Protein AF-A0A0L7QP80-F1 (afdb_monomer)

Sequence (112 aa):
YLAINLYAMRTYHGIWLEKFKENLANRGNELIIRTLIHAENDRNILRFLKEVRTLEEDVMKDFPYWETGTYLGEPIFKTLPEDTYVRPRPADCFAFMSYTDIPLGPTAHHWY

Organism: NCBI:txid597456

Secondary structure (DSSP, 8-state):
-HHHHHHHHHHHHHHHHHHHHHHHHHHHHHHHHHHHHHHHHHHHHHHHHHHHHHHHHHHHTTSTT--TTSBTTB-S-SSS-TT-PPPPPHHHHTTTS-GGGS---GGGGG--

Solvent-accessible surface area (backbone atoms only — not comparable to full-atom values): 6953 Å² total; per-residue (Å²): 112,70,67,60,52,54,51,49,50,57,51,49,52,52,54,49,54,50,55,49,51,50,51,51,52,51,52,52,53,50,51,56,53,48,53,51,52,49,53,52,49,53,52,51,52,54,53,49,53,52,52,50,51,57,48,45,50,66,72,43,68,85,45,87,68,60,41,87,92,38,57,73,70,37,67,86,66,83,87,60,65,89,90,58,88,74,82,77,52,73,68,68,79,44,70,89,55,55,80,89,73,51,89,63,64,84,81,68,79,73,85,122

Structure (mmCIF, N/CA/C/O backbone):
data_AF-A0A0L7QP80-F1
#
_entry.id   AF-A0A0L7QP80-F1
#
loop_
_atom_site.group_PDB
_atom_site.id
_atom_site.type_symbol
_atom_site.label_atom_id
_atom_site.label_alt_id
_atom_site.label_comp_id
_atom_site.label_asym_id
_atom_site.label_entity_id
_atom_site.label_seq_id
_atom_site.pdbx_PDB_ins_code
_atom_site.Cartn_x
_atom_site.Cartn_y
_atom_site.Cartn_z
_atom_site.occupancy
_atom_site.B_iso_or_equiv
_atom_site.auth_seq_id
_atom_site.auth_comp_id
_atom_site.auth_asym_id
_atom_site.auth_atom_id
_atom_site.pdbx_PDB_model_num
ATOM 1 N N . TYR A 1 1 ? 49.158 -2.897 -33.126 1.00 76.38 1 TYR A N 1
ATOM 2 C CA . TYR A 1 1 ? 48.583 -2.962 -31.765 1.00 76.38 1 TYR A CA 1
ATOM 3 C C . TYR A 1 1 ? 47.784 -1.710 -31.382 1.00 76.38 1 TYR A C 1
ATOM 5 O O . TYR A 1 1 ? 46.608 -1.857 -31.084 1.00 76.38 1 TYR A O 1
ATOM 13 N N . LEU A 1 2 ? 48.325 -0.484 -31.469 1.00 91.81 2 LEU A N 1
ATOM 14 C CA . LEU A 1 2 ? 47.592 0.748 -31.091 1.00 91.81 2 LEU A CA 1
ATOM 15 C C . LEU A 1 2 ? 46.308 1.021 -31.903 1.00 91.81 2 LEU A C 1
ATOM 17 O O . LEU A 1 2 ? 45.286 1.375 -31.325 1.00 91.81 2 LEU A O 1
ATOM 21 N N . ALA A 1 3 ? 46.329 0.805 -33.223 1.00 93.00 3 ALA A N 1
ATOM 22 C CA . ALA A 1 3 ? 45.162 1.032 -34.086 1.00 93.00 3 ALA A CA 1
ATOM 23 C C . ALA A 1 3 ? 43.962 0.133 -33.729 1.00 93.00 3 ALA A C 1
ATOM 25 O O . ALA A 1 3 ? 42.823 0.590 -33.712 1.00 93.00 3 ALA A O 1
ATOM 26 N N . ILE A 1 4 ? 44.232 -1.129 -33.378 1.00 93.31 4 ILE A N 1
ATOM 27 C CA . ILE A 1 4 ? 43.209 -2.093 -32.951 1.00 93.31 4 ILE A CA 1
ATOM 28 C C . ILE A 1 4 ? 42.583 -1.637 -31.628 1.00 93.31 4 ILE A C 1
ATOM 30 O O . ILE A 1 4 ? 41.365 -1.654 -31.501 1.00 93.31 4 ILE A O 1
ATOM 34 N N . ASN A 1 5 ? 43.389 -1.147 -30.680 1.00 96.19 5 ASN A N 1
ATOM 35 C CA . ASN A 1 5 ? 42.884 -0.634 -29.403 1.00 96.19 5 ASN A CA 1
ATOM 36 C C . ASN A 1 5 ? 42.025 0.627 -29.575 1.00 96.19 5 ASN A C 1
ATOM 38 O O . ASN A 1 5 ? 40.989 0.746 -28.929 1.00 96.19 5 ASN A O 1
ATOM 42 N N . LEU A 1 6 ? 42.410 1.554 -30.457 1.00 95.56 6 LEU A N 1
ATOM 43 C CA . LEU A 1 6 ? 41.609 2.752 -30.747 1.00 95.56 6 LEU A CA 1
ATOM 44 C C . LEU A 1 6 ? 40.271 2.395 -31.408 1.00 95.56 6 LEU A C 1
ATOM 46 O O . LEU A 1 6 ? 39.228 2.934 -31.035 1.00 95.56 6 LEU A O 1
ATOM 50 N N . TYR A 1 7 ? 40.288 1.447 -32.347 1.00 95.75 7 TYR A N 1
ATOM 51 C CA . TYR A 1 7 ? 39.072 0.931 -32.970 1.00 95.75 7 TYR A CA 1
ATOM 52 C C . TYR A 1 7 ? 38.172 0.204 -31.956 1.00 95.75 7 TYR A C 1
ATOM 54 O O . TYR A 1 7 ? 36.962 0.441 -31.911 1.00 95.75 7 TYR A O 1
ATOM 62 N N . ALA A 1 8 ? 38.764 -0.618 -31.085 1.00 95.44 8 ALA A N 1
ATOM 63 C CA . ALA A 1 8 ? 38.064 -1.287 -29.993 1.00 95.44 8 ALA A CA 1
ATOM 64 C C . ALA A 1 8 ? 37.440 -0.278 -29.015 1.00 95.44 8 ALA A C 1
ATOM 66 O O . ALA A 1 8 ? 36.281 -0.425 -28.645 1.00 95.44 8 ALA A O 1
ATOM 67 N N . MET A 1 9 ? 38.149 0.799 -28.655 1.00 95.56 9 MET A N 1
ATOM 68 C CA . MET A 1 9 ? 37.584 1.859 -27.812 1.00 95.56 9 MET A CA 1
ATOM 69 C C . MET A 1 9 ? 36.398 2.562 -28.483 1.00 95.56 9 MET A C 1
ATOM 71 O O . MET A 1 9 ? 35.367 2.775 -27.843 1.00 95.56 9 MET A O 1
ATOM 75 N N . ARG A 1 10 ? 36.503 2.901 -29.775 1.00 95.25 10 ARG A N 1
ATOM 76 C CA . ARG A 1 10 ? 35.427 3.590 -30.508 1.00 95.25 10 ARG A CA 1
ATOM 77 C C . ARG A 1 10 ? 34.154 2.749 -30.614 1.00 95.25 10 ARG A C 1
ATOM 79 O O . ARG A 1 10 ? 33.057 3.298 -30.478 1.00 95.25 10 ARG A O 1
ATOM 86 N N . THR A 1 11 ? 34.304 1.452 -30.880 1.00 96.50 11 THR A N 1
ATOM 87 C CA . THR A 1 11 ? 33.188 0.497 -30.976 1.00 96.50 11 THR A CA 1
ATOM 88 C C . THR A 1 11 ? 32.586 0.214 -29.603 1.00 96.50 11 THR A C 1
ATOM 90 O O . THR A 1 11 ? 31.370 0.317 -29.447 1.00 96.50 11 THR A O 1
ATOM 93 N N . TYR A 1 12 ? 33.423 -0.013 -28.586 1.00 96.75 12 TYR A N 1
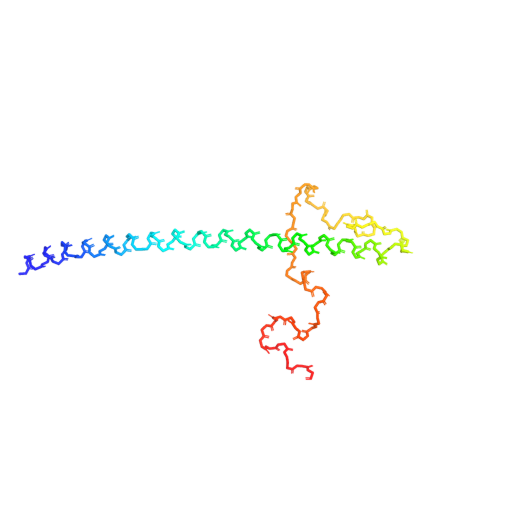ATOM 94 C CA . TYR A 1 12 ? 32.986 -0.177 -27.199 1.00 96.75 12 TYR A CA 1
ATOM 95 C C . TYR A 1 12 ? 32.153 1.012 -26.711 1.00 96.75 12 TYR A C 1
ATOM 97 O O . TYR A 1 12 ? 31.089 0.820 -26.128 1.00 96.75 12 TYR A O 1
ATOM 105 N N . HIS A 1 13 ? 32.588 2.242 -27.000 1.00 96.44 13 HIS A N 1
ATOM 106 C CA . HIS A 1 13 ? 31.841 3.441 -26.628 1.00 96.44 13 HIS A CA 1
ATOM 107 C C . HIS A 1 13 ? 30.444 3.491 -27.272 1.00 96.44 13 HIS A C 1
ATOM 109 O O . HIS A 1 13 ? 29.479 3.864 -26.609 1.00 96.44 13 HIS A O 1
ATOM 115 N N . GLY A 1 14 ? 30.314 3.074 -28.537 1.00 97.38 14 GLY A N 1
ATOM 116 C CA . GLY A 1 14 ? 29.015 2.987 -29.217 1.00 97.38 14 GLY A CA 1
ATOM 117 C C . GLY A 1 14 ? 28.076 1.976 -28.556 1.00 97.38 14 GLY A C 1
ATOM 118 O O . GLY A 1 14 ? 26.961 2.329 -28.183 1.00 97.38 14 GLY A O 1
ATOM 119 N N . ILE A 1 15 ? 28.567 0.756 -28.321 1.00 97.88 15 ILE A N 1
ATOM 120 C CA . ILE A 1 15 ? 27.805 -0.314 -27.652 1.00 97.88 15 ILE A CA 1
ATOM 121 C C . ILE A 1 15 ? 27.395 0.110 -26.235 1.00 97.88 15 ILE A C 1
ATOM 123 O O . ILE A 1 15 ? 26.278 -0.159 -25.792 1.00 97.88 15 ILE A O 1
ATOM 127 N N . TRP A 1 16 ? 28.289 0.788 -25.509 1.00 97.88 16 TRP A N 1
ATOM 128 C CA . TRP A 1 16 ? 27.999 1.296 -24.171 1.00 97.88 16 TRP A CA 1
ATOM 129 C C . TRP A 1 16 ? 26.854 2.314 -24.189 1.00 97.88 16 TRP A C 1
ATOM 131 O O . TRP A 1 16 ? 25.943 2.209 -23.369 1.00 97.88 16 TRP A O 1
ATOM 141 N N . LEU A 1 17 ? 26.860 3.251 -25.144 1.00 97.81 17 LEU A N 1
ATOM 142 C CA . LEU A 1 17 ? 25.784 4.234 -25.295 1.00 97.81 17 LEU A CA 1
ATOM 143 C C . LEU A 1 17 ? 24.434 3.574 -25.603 1.00 97.81 17 LEU A C 1
ATOM 145 O O . LEU A 1 17 ? 23.415 4.002 -25.064 1.00 97.81 17 LEU A O 1
ATOM 149 N N . GLU A 1 18 ? 24.409 2.540 -26.444 1.00 97.88 18 GLU A N 1
ATOM 150 C CA . GLU A 1 18 ? 23.183 1.798 -26.767 1.00 97.88 18 GLU A CA 1
ATOM 151 C C . GLU A 1 18 ? 22.621 1.074 -25.543 1.00 97.88 18 GLU A C 1
ATOM 153 O O . GLU A 1 18 ? 21.472 1.310 -25.166 1.00 97.88 18 GLU A O 1
ATOM 158 N N . LYS A 1 19 ? 23.451 0.286 -24.849 1.00 98.06 19 LYS A N 1
ATOM 159 C CA . LYS A 1 19 ? 23.044 -0.391 -23.608 1.00 98.06 19 LYS A CA 1
ATOM 160 C C . LYS A 1 19 ? 22.603 0.592 -22.534 1.00 98.06 19 LYS A C 1
ATOM 162 O O . LYS A 1 19 ? 21.695 0.305 -21.759 1.00 98.06 19 LYS A O 1
ATOM 167 N N . PHE A 1 20 ? 23.248 1.753 -22.453 1.00 97.75 20 PHE A N 1
ATOM 168 C CA . PHE A 1 20 ? 22.854 2.793 -21.513 1.00 97.75 20 PHE A CA 1
ATOM 169 C C . PHE A 1 20 ? 21.440 3.310 -21.812 1.00 97.75 20 PHE A C 1
ATOM 171 O O . PHE A 1 20 ? 20.623 3.400 -20.896 1.00 97.75 20 PHE A O 1
ATOM 178 N N . LYS A 1 21 ? 21.124 3.589 -23.084 1.00 98.06 21 LYS A N 1
ATOM 179 C CA . LYS A 1 21 ? 19.780 4.014 -23.510 1.00 98.06 21 LYS A CA 1
ATOM 180 C C . LYS A 1 21 ? 18.727 2.939 -23.251 1.00 98.06 21 LYS A C 1
ATOM 182 O O . LYS A 1 21 ? 17.660 3.261 -22.740 1.00 98.06 21 LYS A O 1
ATOM 187 N N . GLU A 1 22 ? 19.034 1.682 -23.557 1.00 98.19 22 GLU A N 1
ATOM 188 C CA . GLU A 1 22 ? 18.140 0.549 -23.300 1.00 98.19 22 GLU A CA 1
ATOM 189 C C . GLU A 1 22 ? 17.847 0.401 -21.801 1.00 98.19 22 GLU A C 1
ATOM 191 O O . GLU A 1 22 ? 16.691 0.349 -21.389 1.00 98.19 22 GLU A O 1
ATOM 196 N N . ASN A 1 23 ? 18.884 0.435 -20.961 1.00 97.88 23 ASN A N 1
ATOM 197 C CA . ASN A 1 23 ? 18.722 0.379 -19.509 1.00 97.88 23 ASN A CA 1
ATOM 198 C C . ASN A 1 23 ? 17.904 1.557 -18.969 1.00 97.88 23 ASN A C 1
ATOM 200 O O . ASN A 1 23 ? 17.109 1.381 -18.047 1.00 97.88 23 ASN A O 1
ATOM 204 N N . LEU A 1 24 ? 18.090 2.755 -19.527 1.00 97.69 24 LEU A N 1
ATOM 205 C CA . LEU A 1 24 ? 17.310 3.929 -19.148 1.00 97.69 24 LEU A CA 1
ATOM 206 C C . LEU A 1 24 ? 15.829 3.752 -19.510 1.00 97.69 24 LEU A C 1
ATOM 208 O O . LEU A 1 24 ? 14.968 4.018 -18.672 1.00 97.69 24 LEU A O 1
ATOM 212 N N . ALA A 1 25 ? 15.535 3.250 -20.712 1.00 96.75 25 ALA A N 1
ATOM 213 C CA . ALA A 1 25 ? 14.173 2.948 -21.145 1.00 96.75 25 ALA A CA 1
ATOM 214 C C . ALA A 1 25 ? 13.524 1.860 -20.272 1.00 96.75 25 ALA A C 1
ATOM 216 O O . ALA A 1 25 ? 12.402 2.038 -19.800 1.00 96.75 25 ALA A O 1
ATOM 217 N N . ASN A 1 26 ? 14.251 0.779 -19.973 1.00 98.00 26 ASN A N 1
ATOM 218 C CA . ASN A 1 26 ? 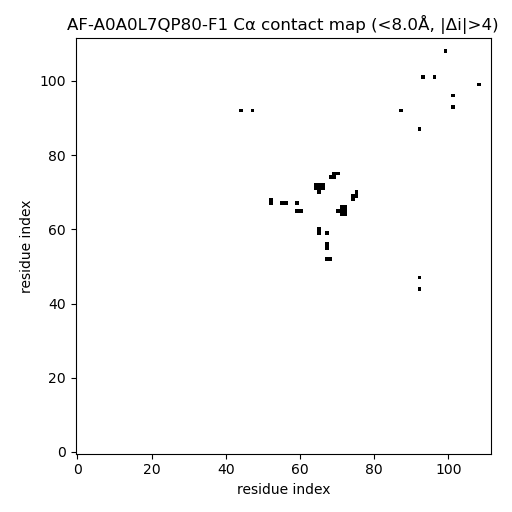13.767 -0.313 -19.126 1.00 98.00 26 ASN A CA 1
ATOM 219 C C . ASN A 1 26 ? 13.440 0.161 -17.704 1.00 98.00 26 ASN A C 1
ATOM 221 O O . ASN A 1 26 ? 12.382 -0.174 -17.179 1.00 98.00 26 ASN A O 1
ATOM 225 N N . ARG A 1 27 ? 14.292 1.003 -17.106 1.00 96.56 27 ARG A N 1
ATOM 226 C CA . ARG A 1 27 ? 14.026 1.613 -15.790 1.00 96.56 27 ARG A CA 1
ATOM 227 C C . ARG A 1 27 ? 12.812 2.539 -15.813 1.00 96.56 27 ARG A C 1
ATOM 229 O O . ARG A 1 27 ? 12.040 2.548 -14.858 1.00 96.56 27 ARG A O 1
ATOM 236 N N . GLY A 1 28 ? 12.636 3.306 -16.891 1.00 97.00 28 GLY A N 1
ATOM 237 C CA . GLY A 1 28 ? 11.452 4.145 -17.082 1.00 97.00 28 GLY A CA 1
ATOM 238 C C . GLY A 1 28 ? 10.168 3.313 -17.121 1.00 97.00 28 GLY A C 1
ATOM 239 O O . GLY A 1 28 ? 9.222 3.601 -16.389 1.00 97.00 28 GLY A O 1
ATOM 240 N N . ASN A 1 29 ? 10.169 2.237 -17.910 1.00 96.25 29 ASN A N 1
ATOM 241 C CA . ASN A 1 29 ? 9.043 1.308 -18.016 1.00 96.25 29 ASN A CA 1
ATOM 242 C C . ASN A 1 29 ? 8.731 0.631 -16.675 1.00 96.25 29 ASN A C 1
ATOM 244 O O . ASN A 1 29 ? 7.574 0.572 -16.261 1.00 96.25 29 ASN A O 1
ATOM 248 N N . GLU A 1 30 ? 9.761 0.158 -15.971 1.00 96.69 30 GLU A N 1
ATOM 249 C CA . GLU A 1 30 ? 9.615 -0.467 -14.658 1.00 96.69 30 GLU A CA 1
ATOM 250 C C . GLU A 1 30 ? 8.984 0.492 -13.640 1.00 96.69 30 GLU A C 1
ATOM 252 O O . GLU A 1 30 ? 8.086 0.097 -12.897 1.00 96.69 30 GLU A O 1
ATOM 257 N N . LEU A 1 31 ? 9.406 1.760 -13.625 1.00 97.12 31 LEU A N 1
ATOM 258 C CA . LEU A 1 31 ? 8.861 2.765 -12.716 1.00 97.12 31 LEU A CA 1
ATOM 259 C C . LEU A 1 31 ? 7.369 3.014 -12.969 1.00 97.12 31 LEU A C 1
ATOM 261 O O . LEU A 1 31 ? 6.604 3.054 -12.010 1.00 97.12 31 LEU A O 1
ATOM 265 N N . ILE A 1 32 ? 6.942 3.111 -14.232 1.00 96.56 32 ILE A N 1
ATOM 266 C CA . ILE A 1 32 ? 5.525 3.304 -14.597 1.00 96.56 32 ILE A CA 1
ATOM 267 C C . ILE A 1 32 ? 4.667 2.112 -14.150 1.00 96.56 32 ILE A C 1
ATOM 269 O O . ILE A 1 32 ? 3.575 2.287 -13.613 1.00 96.56 32 ILE A O 1
ATOM 273 N N . ILE A 1 33 ? 5.154 0.886 -14.347 1.00 96.81 33 ILE A N 1
ATOM 274 C CA . ILE A 1 33 ? 4.420 -0.317 -13.935 1.00 96.81 33 ILE A CA 1
ATOM 275 C C . ILE A 1 33 ? 4.343 -0.394 -12.407 1.00 96.81 33 ILE A C 1
ATOM 277 O O . ILE A 1 33 ? 3.276 -0.657 -11.851 1.00 96.81 33 ILE A O 1
ATOM 281 N N . ARG A 1 34 ? 5.457 -0.128 -11.712 1.00 97.06 34 ARG A N 1
ATOM 282 C CA . ARG A 1 34 ? 5.499 -0.129 -10.246 1.00 97.06 34 ARG A CA 1
ATOM 283 C C . ARG A 1 34 ? 4.529 0.891 -9.662 1.00 97.06 34 ARG A C 1
ATOM 285 O O . ARG A 1 34 ? 3.795 0.539 -8.746 1.00 97.06 34 ARG A O 1
ATOM 292 N N . THR A 1 35 ? 4.485 2.120 -10.178 1.00 96.75 35 THR A N 1
ATOM 293 C CA . THR A 1 35 ? 3.565 3.146 -9.659 1.00 96.75 35 THR A CA 1
ATOM 294 C C . THR A 1 35 ? 2.104 2.746 -9.838 1.00 96.75 35 THR A C 1
ATOM 296 O O . THR A 1 35 ? 1.320 2.925 -8.908 1.00 96.75 35 THR A O 1
ATOM 299 N N . LEU A 1 36 ? 1.747 2.137 -10.972 1.00 96.88 36 LEU A N 1
ATOM 300 C CA . LEU A 1 36 ? 0.400 1.616 -11.198 1.00 96.88 36 LEU A CA 1
ATOM 301 C C . LEU A 1 36 ? 0.044 0.499 -10.204 1.00 96.88 36 LEU A C 1
ATOM 303 O O . LEU A 1 36 ? -1.011 0.553 -9.577 1.00 96.88 36 LEU A O 1
ATOM 307 N N . ILE A 1 37 ? 0.933 -0.482 -10.011 1.00 96.88 37 ILE A N 1
ATOM 308 C CA . ILE A 1 37 ? 0.711 -1.587 -9.061 1.00 96.88 37 ILE A CA 1
ATOM 309 C C . ILE A 1 37 ? 0.601 -1.064 -7.626 1.00 96.88 37 ILE A C 1
ATOM 311 O O . ILE A 1 37 ? -0.252 -1.528 -6.872 1.00 96.88 37 ILE A O 1
ATOM 315 N N . HIS A 1 38 ? 1.433 -0.094 -7.239 1.00 96.25 38 HIS A N 1
ATOM 316 C CA . HIS A 1 38 ? 1.349 0.532 -5.922 1.00 96.25 38 HIS A CA 1
ATOM 317 C C . HIS A 1 38 ? -0.001 1.227 -5.715 1.00 96.25 38 HIS A C 1
ATOM 319 O O . HIS A 1 38 ? -0.656 0.964 -4.711 1.00 96.25 38 HIS A O 1
ATOM 325 N N . ALA A 1 39 ? -0.464 2.016 -6.689 1.00 96.50 39 ALA A N 1
ATOM 326 C CA . ALA A 1 39 ? -1.756 2.692 -6.607 1.00 96.50 39 ALA A CA 1
ATOM 327 C C . ALA A 1 39 ? -2.939 1.710 -6.515 1.00 96.50 39 ALA A C 1
ATOM 329 O O . ALA A 1 39 ? -3.855 1.914 -5.718 1.00 96.50 39 ALA A O 1
ATOM 330 N N . GLU A 1 40 ? -2.924 0.629 -7.298 1.00 97.06 40 GLU A N 1
ATOM 331 C CA . GLU A 1 40 ? -3.959 -0.411 -7.239 1.00 97.06 40 GLU A CA 1
ATOM 332 C C . GLU A 1 40 ? -3.931 -1.180 -5.911 1.00 97.06 40 GLU A C 1
ATOM 334 O O . GLU A 1 40 ? -4.978 -1.466 -5.329 1.00 97.06 40 GLU A O 1
ATOM 339 N N . ASN A 1 41 ? -2.742 -1.465 -5.378 1.00 92.94 41 ASN A N 1
ATOM 340 C CA . ASN A 1 41 ? -2.605 -2.097 -4.071 1.00 92.94 41 ASN A CA 1
ATOM 341 C C . ASN A 1 41 ? -3.154 -1.205 -2.946 1.00 92.94 41 ASN A C 1
ATOM 343 O O . ASN A 1 41 ? -3.914 -1.679 -2.105 1.00 92.94 41 ASN A O 1
ATOM 347 N N . ASP A 1 42 ? -2.837 0.090 -2.962 1.00 94.50 42 ASP A N 1
ATOM 348 C CA . ASP A 1 42 ? -3.333 1.036 -1.960 1.00 94.50 42 ASP A CA 1
ATOM 349 C C . ASP A 1 42 ? -4.868 1.150 -2.012 1.00 94.50 42 ASP A C 1
ATOM 351 O O . ASP A 1 42 ? -5.528 1.123 -0.971 1.00 94.50 42 ASP A O 1
ATOM 355 N N . ARG A 1 43 ? -5.467 1.164 -3.213 1.00 95.75 43 ARG A N 1
ATOM 356 C CA . ARG A 1 43 ? -6.932 1.104 -3.386 1.00 95.75 43 ARG A CA 1
ATOM 357 C C . ARG A 1 43 ? -7.536 -0.165 -2.794 1.00 95.75 43 ARG A C 1
ATOM 359 O O . ARG A 1 43 ? -8.559 -0.094 -2.114 1.00 95.75 43 ARG A O 1
ATOM 366 N N . ASN A 1 44 ? -6.916 -1.316 -3.046 1.00 93.06 44 ASN A N 1
ATOM 367 C CA . ASN A 1 44 ? -7.394 -2.598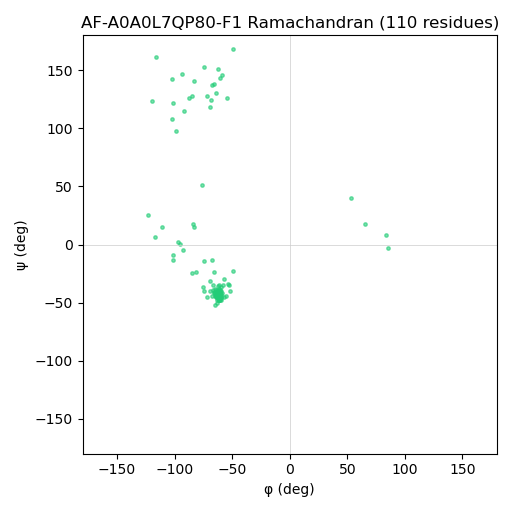 -2.535 1.00 93.06 44 ASN A CA 1
ATOM 368 C C . ASN A 1 44 ? -7.340 -2.654 -1.005 1.00 93.06 44 ASN A C 1
ATOM 370 O O . ASN A 1 44 ? -8.318 -3.069 -0.385 1.00 93.06 44 ASN A O 1
ATOM 374 N N . ILE A 1 45 ? -6.244 -2.183 -0.402 1.00 92.75 45 ILE A N 1
ATOM 375 C CA . ILE A 1 45 ? -6.090 -2.117 1.056 1.00 92.75 45 ILE A CA 1
ATOM 376 C C . ILE A 1 45 ? -7.156 -1.200 1.662 1.00 92.75 45 ILE A C 1
ATOM 378 O O . ILE A 1 45 ? -7.827 -1.589 2.613 1.00 92.75 45 ILE A O 1
ATOM 382 N N . LEU A 1 46 ? -7.362 -0.005 1.104 1.00 92.62 46 LEU A N 1
ATOM 383 C CA . LEU A 1 46 ? -8.360 0.935 1.622 1.00 92.62 46 LEU A CA 1
ATOM 384 C C . LEU A 1 46 ? -9.793 0.405 1.491 1.00 92.62 46 LEU A C 1
ATOM 386 O O . LEU A 1 46 ? -10.595 0.585 2.408 1.00 92.62 46 LEU A O 1
ATOM 390 N N . ARG A 1 47 ? -10.120 -0.277 0.384 1.00 93.56 47 ARG A N 1
ATOM 391 C CA . ARG A 1 47 ? -11.423 -0.937 0.217 1.00 93.56 47 ARG A CA 1
ATOM 392 C C . ARG A 1 47 ? -11.628 -2.021 1.274 1.00 93.56 47 ARG A C 1
ATOM 394 O O . ARG A 1 47 ? -12.662 -2.020 1.932 1.00 93.56 47 ARG A O 1
ATOM 401 N N . PHE A 1 48 ? -10.629 -2.878 1.474 1.00 92.31 48 PHE A N 1
ATOM 402 C CA . PHE A 1 48 ? -10.671 -3.930 2.487 1.00 92.31 48 PHE A CA 1
ATOM 403 C C . PHE A 1 48 ? -10.856 -3.362 3.900 1.00 92.31 48 PHE A C 1
ATOM 405 O O . PHE A 1 48 ? -11.745 -3.795 4.623 1.00 92.31 48 PHE A O 1
ATOM 412 N N . LEU A 1 49 ? -10.079 -2.344 4.286 1.00 91.56 49 LEU A N 1
ATOM 413 C CA . LEU A 1 49 ? -10.195 -1.716 5.609 1.00 91.56 49 LEU A CA 1
ATOM 414 C C . LEU A 1 49 ? -11.565 -1.068 5.831 1.00 91.56 49 LEU A C 1
ATOM 416 O O . LEU A 1 49 ? -12.095 -1.118 6.939 1.00 91.56 49 LEU A O 1
ATOM 420 N N . LYS A 1 50 ? -12.157 -0.481 4.786 1.00 93.69 50 LYS A N 1
ATOM 421 C CA . LYS A 1 50 ? -13.520 0.052 4.854 1.00 93.69 50 LYS A CA 1
ATOM 422 C C . LYS A 1 50 ? -14.533 -1.058 5.142 1.00 93.69 50 LYS A C 1
ATOM 424 O O . LYS A 1 50 ? -15.390 -0.872 5.997 1.00 93.69 50 LYS A O 1
ATOM 429 N N . GLU A 1 51 ? -14.423 -2.193 4.456 1.00 93.62 51 GLU A N 1
ATOM 430 C CA . GLU A 1 51 ? -15.295 -3.355 4.669 1.00 93.62 51 GLU A CA 1
ATOM 431 C C . GLU A 1 51 ? -15.114 -3.945 6.076 1.00 93.62 51 GLU A C 1
ATOM 433 O O . GLU A 1 51 ? -16.098 -4.163 6.781 1.00 93.62 51 GLU A O 1
ATOM 438 N N . VAL A 1 52 ? -13.869 -4.108 6.537 1.00 92.94 52 VAL A N 1
ATOM 439 C CA . VAL A 1 52 ? -13.555 -4.558 7.906 1.00 92.94 52 VAL A CA 1
ATOM 440 C C . VAL A 1 52 ? -14.189 -3.633 8.937 1.00 92.94 52 VAL A C 1
ATOM 442 O O . VAL A 1 52 ? -14.818 -4.116 9.869 1.00 92.94 52 VAL A O 1
ATOM 445 N N . ARG A 1 53 ? -14.084 -2.311 8.751 1.00 93.19 53 ARG A N 1
ATOM 446 C CA . ARG A 1 53 ? -14.686 -1.330 9.661 1.00 93.19 53 ARG A CA 1
ATOM 447 C C . ARG A 1 53 ? -16.210 -1.460 9.716 1.00 93.19 53 ARG A C 1
ATOM 449 O O . ARG A 1 53 ? -16.784 -1.418 10.796 1.00 93.19 53 ARG A O 1
ATOM 456 N N . THR A 1 54 ? -16.865 -1.658 8.569 1.00 95.75 54 THR A N 1
ATOM 457 C CA . THR A 1 54 ? -18.321 -1.881 8.541 1.00 95.75 54 THR A CA 1
ATOM 458 C C . THR A 1 54 ? -18.726 -3.201 9.202 1.00 95.75 54 THR A C 1
ATOM 460 O O . THR A 1 54 ? -19.762 -3.260 9.856 1.00 95.75 54 THR A O 1
ATOM 463 N N . LEU A 1 55 ? -17.907 -4.250 9.071 1.00 94.69 55 LEU A N 1
ATOM 464 C CA . LEU A 1 55 ? -18.126 -5.528 9.753 1.00 94.69 55 LEU A CA 1
ATOM 465 C C . LEU A 1 55 ? -17.904 -5.411 11.263 1.00 94.69 55 LEU A C 1
ATOM 467 O O . LEU A 1 55 ? -18.664 -5.981 12.036 1.00 94.69 55 LEU A O 1
ATOM 471 N N . GLU A 1 56 ? -16.889 -4.661 11.686 1.00 93.62 56 GLU A N 1
ATOM 472 C CA . GLU A 1 56 ? -16.614 -4.384 13.095 1.00 93.62 56 GLU A CA 1
ATOM 473 C C . GLU A 1 56 ? -17.802 -3.675 13.758 1.00 93.62 56 GLU A C 1
ATOM 475 O O . GLU A 1 56 ? -18.228 -4.093 14.830 1.00 93.62 56 GLU A O 1
ATOM 480 N N . GLU A 1 57 ? -18.390 -2.671 13.097 1.00 94.69 57 GLU A N 1
ATOM 481 C CA . GLU A 1 57 ? -19.597 -1.980 13.577 1.00 94.69 57 GLU A CA 1
ATOM 482 C C . GLU A 1 57 ? -20.786 -2.933 13.766 1.00 94.69 57 GLU A C 1
ATOM 484 O O . GLU A 1 57 ? -21.492 -2.832 14.768 1.00 94.69 57 GLU A O 1
ATOM 489 N N . ASP A 1 58 ? -21.006 -3.874 12.842 1.00 95.56 58 ASP A N 1
ATOM 490 C CA . ASP A 1 58 ? -22.122 -4.822 12.950 1.00 95.56 58 ASP A CA 1
ATOM 491 C C . ASP A 1 58 ? -21.881 -5.903 14.016 1.00 95.56 58 ASP A C 1
ATOM 493 O O . ASP A 1 58 ? -22.794 -6.249 14.769 1.00 95.56 58 ASP A O 1
ATOM 497 N N . VAL A 1 59 ? -20.652 -6.421 14.111 1.00 94.06 59 VAL A N 1
ATOM 498 C CA . VAL A 1 59 ? -20.297 -7.503 15.043 1.00 94.06 59 VAL A CA 1
ATOM 499 C C . VAL A 1 59 ? -20.173 -6.995 16.481 1.00 94.06 59 VAL A C 1
ATOM 501 O O . VAL A 1 59 ? -20.560 -7.701 17.410 1.00 94.06 59 VAL A O 1
ATOM 504 N N . MET A 1 60 ? -19.658 -5.780 16.682 1.00 94.38 60 MET A N 1
ATOM 505 C CA . MET A 1 60 ? -19.336 -5.256 18.015 1.00 94.38 60 MET A CA 1
ATOM 506 C C . MET A 1 60 ? -20.423 -4.356 18.616 1.00 94.38 60 MET A C 1
ATOM 508 O O . MET A 1 60 ? -20.253 -3.876 19.736 1.00 94.38 60 MET A O 1
ATOM 512 N N . LYS A 1 61 ? -21.559 -4.158 17.930 1.00 93.00 61 LYS A N 1
ATOM 513 C CA . LYS A 1 61 ? -22.666 -3.287 18.381 1.00 93.00 61 LYS A CA 1
ATOM 514 C C . LYS A 1 61 ? -23.199 -3.596 19.784 1.00 93.00 61 LYS A C 1
ATOM 516 O O . LYS A 1 61 ? -23.606 -2.685 20.497 1.00 93.00 61 LYS A O 1
ATOM 521 N N . ASP A 1 62 ? -23.201 -4.870 20.168 1.00 94.56 62 ASP A N 1
ATOM 522 C CA . ASP A 1 62 ? -23.768 -5.335 21.438 1.00 94.56 62 ASP A CA 1
ATOM 523 C C . ASP A 1 62 ? -22.718 -5.396 22.563 1.00 94.56 62 ASP A C 1
ATOM 525 O O . ASP A 1 62 ? -23.048 -5.701 23.712 1.00 94.56 62 ASP A O 1
ATOM 529 N N . PHE A 1 63 ? -21.440 -5.131 22.259 1.00 93.00 63 PHE A N 1
ATOM 530 C CA . PHE A 1 63 ? -20.361 -5.236 23.234 1.00 93.00 63 PHE A CA 1
ATOM 531 C C . PHE A 1 63 ? -20.227 -3.939 24.053 1.00 93.00 63 PHE A C 1
ATOM 533 O O . PHE A 1 63 ? -20.097 -2.853 23.482 1.00 93.00 63 PHE A O 1
ATOM 540 N N . PRO A 1 64 ? -20.226 -4.010 25.397 1.00 91.69 64 PRO A N 1
ATOM 541 C CA . PRO A 1 64 ? -20.119 -2.817 26.226 1.00 91.69 64 PRO A CA 1
ATOM 542 C C . PRO A 1 64 ? -18.733 -2.173 26.072 1.00 91.69 64 PRO A C 1
ATOM 544 O O . PRO A 1 64 ? -17.717 -2.864 26.100 1.00 91.69 64 PRO A O 1
ATOM 547 N N . TYR A 1 65 ? -18.694 -0.841 25.971 1.00 87.31 65 TYR A N 1
ATOM 548 C CA . TYR A 1 65 ? -17.461 -0.042 25.852 1.00 87.31 65 TYR A CA 1
ATOM 549 C C . TYR A 1 65 ? -16.649 -0.268 24.563 1.00 87.31 65 TYR A C 1
ATOM 551 O O . TYR A 1 65 ? -15.472 0.093 24.517 1.00 87.31 65 TYR A O 1
ATOM 559 N N . TRP A 1 66 ? -17.246 -0.854 23.519 1.00 92.38 66 TRP A N 1
ATOM 560 C CA . TRP A 1 66 ? -16.604 -0.916 22.208 1.00 92.38 66 TRP A CA 1
ATOM 561 C C . TRP A 1 66 ? -16.902 0.332 21.381 1.00 92.38 66 TRP A C 1
ATOM 563 O O . TRP A 1 66 ? -18.060 0.670 21.143 1.00 92.38 66 TRP A O 1
ATOM 573 N N . GLU A 1 67 ? -15.847 0.979 20.895 1.00 91.12 67 GLU A N 1
ATOM 574 C CA . GLU A 1 67 ? -15.930 2.030 19.884 1.00 91.12 67 GLU A CA 1
ATOM 575 C C . GLU A 1 67 ? -15.125 1.591 18.661 1.00 91.12 67 GLU A C 1
ATOM 577 O O . GLU A 1 67 ? -13.934 1.289 18.770 1.00 91.12 67 GLU A O 1
ATOM 582 N N . THR A 1 68 ? -15.766 1.557 17.492 1.00 91.31 68 THR A N 1
ATOM 583 C CA . THR A 1 68 ? -15.157 1.076 16.247 1.00 91.31 68 THR A CA 1
ATOM 584 C C . THR A 1 68 ? -13.850 1.796 15.918 1.00 91.31 68 THR A C 1
ATOM 586 O O . THR A 1 68 ? -13.810 3.024 15.781 1.00 91.31 68 THR A O 1
ATOM 589 N N . GLY A 1 69 ? -12.787 1.022 15.697 1.00 87.00 69 GLY A 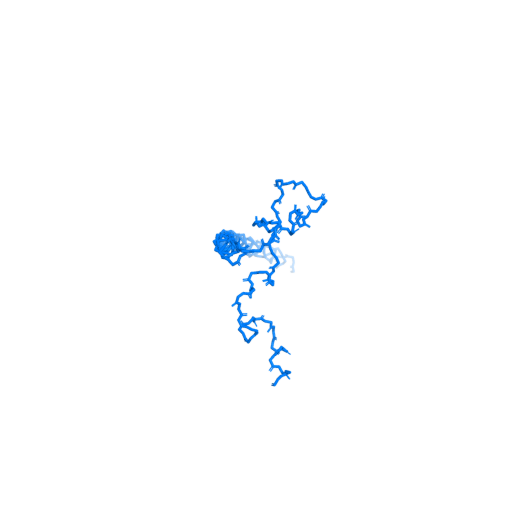N 1
ATOM 590 C CA . GLY A 1 69 ? -11.451 1.538 15.394 1.00 87.00 69 GLY A CA 1
ATOM 591 C C . GLY A 1 69 ? -10.629 1.936 16.623 1.00 87.00 69 GLY A C 1
ATOM 592 O O . GLY A 1 69 ? -9.538 2.487 16.468 1.00 87.00 69 GLY A O 1
ATOM 593 N N . THR A 1 70 ? -11.115 1.638 17.829 1.00 90.25 70 THR A N 1
ATOM 594 C CA . THR A 1 70 ? -10.354 1.740 19.079 1.00 90.25 70 THR A CA 1
ATOM 595 C C . THR A 1 70 ? -10.199 0.363 19.711 1.00 90.25 70 THR A C 1
ATOM 597 O O . THR A 1 70 ? -10.939 -0.574 19.419 1.00 90.25 70 THR A O 1
ATOM 600 N N . TYR A 1 71 ? -9.232 0.233 20.608 1.00 88.81 71 TYR A N 1
ATOM 601 C CA . TYR A 1 71 ? -9.121 -0.929 21.468 1.00 88.81 71 TYR A CA 1
ATOM 602 C C . TYR A 1 71 ? -9.730 -0.596 22.831 1.00 88.81 71 TYR A C 1
ATOM 604 O O . TYR A 1 71 ? -9.073 0.023 23.665 1.00 88.81 71 TYR A O 1
ATOM 612 N N . LEU A 1 72 ? -10.990 -0.993 23.052 1.00 88.81 72 LEU A N 1
ATOM 613 C CA . LEU A 1 72 ? -11.727 -0.748 24.305 1.00 88.81 72 LEU A CA 1
ATOM 614 C C . LEU A 1 72 ? -11.740 0.741 24.725 1.00 88.81 72 LEU A C 1
ATOM 616 O O . LEU A 1 72 ? -11.568 1.061 25.901 1.00 88.81 72 LEU A O 1
ATOM 620 N N . GLY A 1 73 ? -11.889 1.651 23.755 1.00 85.69 73 GLY A N 1
ATOM 621 C CA . GLY A 1 73 ? -11.882 3.102 23.973 1.00 85.69 73 GLY A CA 1
ATOM 622 C C . GLY A 1 73 ? -10.491 3.749 23.991 1.00 85.69 73 GLY A C 1
ATOM 623 O O . GLY A 1 73 ? -10.389 4.971 24.073 1.00 85.69 73 GLY A O 1
ATOM 624 N N . GLU A 1 74 ? -9.404 2.974 23.879 1.00 88.38 74 GLU A N 1
ATOM 625 C CA . GLU A 1 74 ? -8.045 3.507 23.728 1.00 88.38 74 GLU A CA 1
ATOM 626 C C . GLU A 1 74 ? -7.547 3.417 22.272 1.00 88.38 74 GLU A C 1
ATOM 628 O O . GLU A 1 74 ? -7.779 2.412 21.592 1.00 88.38 74 GLU A O 1
ATOM 633 N N . PRO A 1 75 ? -6.796 4.414 21.766 1.00 88.56 75 PRO A N 1
ATOM 634 C CA . PRO A 1 75 ? -6.135 4.293 20.473 1.00 88.56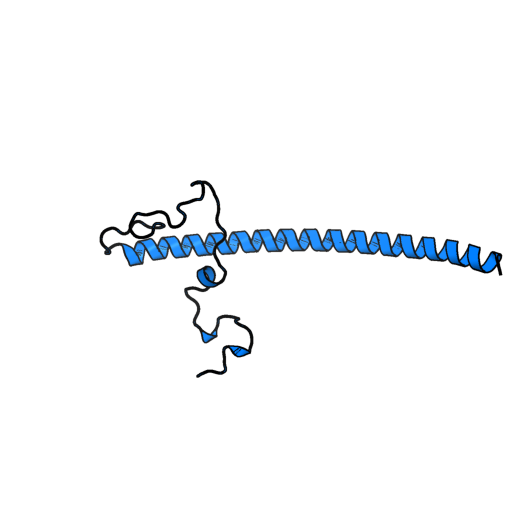 75 PRO A CA 1
ATOM 635 C C . PRO A 1 75 ? -5.047 3.209 20.521 1.00 88.56 75 PRO A C 1
ATOM 637 O O . PRO A 1 75 ? -4.260 3.131 21.467 1.00 88.56 75 PRO A O 1
ATOM 640 N N . ILE A 1 76 ? -4.958 2.399 19.461 1.00 87.69 76 ILE A N 1
ATOM 641 C CA . ILE A 1 76 ? -3.966 1.311 19.348 1.00 87.69 76 ILE A CA 1
ATOM 642 C C . ILE A 1 76 ? -2.532 1.864 19.415 1.00 87.69 76 ILE A C 1
ATOM 644 O O . ILE A 1 76 ? -1.655 1.278 20.054 1.00 87.69 76 ILE A O 1
ATOM 648 N N . PHE A 1 77 ? -2.283 3.009 18.773 1.00 90.25 77 PHE A N 1
ATOM 649 C CA . PHE A 1 77 ? -0.972 3.652 18.734 1.00 90.25 77 PHE A CA 1
ATOM 650 C C . PHE A 1 77 ? -0.912 4.828 19.709 1.00 90.25 77 PHE A C 1
ATOM 652 O O . PHE A 1 77 ? -1.486 5.880 19.462 1.00 90.25 77 PHE A O 1
ATOM 659 N N . LYS A 1 78 ? -0.172 4.658 20.810 1.00 87.94 78 LYS A N 1
ATOM 660 C CA . LYS A 1 78 ? -0.065 5.669 21.881 1.00 87.94 78 LYS A CA 1
ATOM 661 C C . LYS A 1 78 ? 0.999 6.742 21.628 1.00 87.94 78 LYS A C 1
ATOM 663 O O . LYS A 1 78 ? 0.930 7.821 22.200 1.00 87.94 78 LYS A O 1
ATOM 668 N N . THR A 1 79 ? 2.017 6.431 20.827 1.00 92.38 79 THR A N 1
ATOM 669 C CA . THR A 1 79 ? 3.203 7.286 20.626 1.00 92.38 79 THR A CA 1
ATOM 670 C C . THR A 1 79 ? 3.178 8.091 19.331 1.00 92.38 79 THR A C 1
ATOM 672 O O . THR A 1 79 ? 4.007 8.983 19.158 1.00 92.38 79 THR A O 1
ATOM 675 N N . LEU A 1 80 ? 2.277 7.759 18.406 1.00 90.00 80 LEU A N 1
ATOM 676 C CA . LEU A 1 80 ? 2.200 8.388 17.092 1.00 90.00 80 LEU A CA 1
ATOM 677 C C . LEU A 1 80 ? 1.196 9.550 17.106 1.00 90.00 80 LEU A C 1
ATOM 679 O O . LEU A 1 80 ? 0.193 9.468 17.814 1.00 90.00 80 LEU A O 1
ATOM 683 N N . PRO A 1 81 ? 1.434 10.617 16.320 1.00 90.19 81 PRO A N 1
ATOM 684 C CA . PRO A 1 81 ? 0.426 11.644 16.077 1.00 90.19 81 PRO A CA 1
ATOM 685 C C . PRO A 1 81 ? -0.833 11.047 15.439 1.00 90.19 81 PRO A C 1
ATOM 687 O O . PRO A 1 81 ? -0.725 10.151 14.600 1.00 90.19 81 PRO A O 1
ATOM 690 N N . GLU A 1 82 ? -2.003 11.593 15.776 1.00 85.06 82 GLU A N 1
ATOM 691 C CA . GLU A 1 82 ? -3.315 11.095 15.328 1.00 85.06 82 GLU A CA 1
ATOM 692 C C . GLU A 1 82 ? -3.473 11.062 13.796 1.00 85.06 82 GLU A C 1
ATOM 694 O O . GLU A 1 82 ? -4.042 10.120 13.256 1.00 85.06 82 GLU A O 1
ATOM 699 N N . ASP A 1 83 ? -2.883 12.022 13.079 1.00 87.88 83 ASP A N 1
ATOM 700 C CA . ASP A 1 83 ? -2.957 12.127 11.609 1.00 87.88 83 ASP A CA 1
ATOM 701 C C . ASP A 1 83 ? -1.933 11.234 10.870 1.00 87.88 83 ASP A C 1
ATOM 703 O O . ASP A 1 83 ? -1.635 11.410 9.688 1.00 87.88 83 ASP A O 1
ATOM 707 N N . THR A 1 84 ? -1.324 10.270 11.566 1.00 91.81 84 THR A N 1
ATOM 708 C CA . THR A 1 84 ? -0.309 9.397 10.965 1.00 91.81 84 THR A CA 1
ATOM 709 C C . THR A 1 84 ? -0.946 8.131 10.409 1.00 91.81 84 THR A C 1
ATOM 711 O O . THR A 1 84 ? -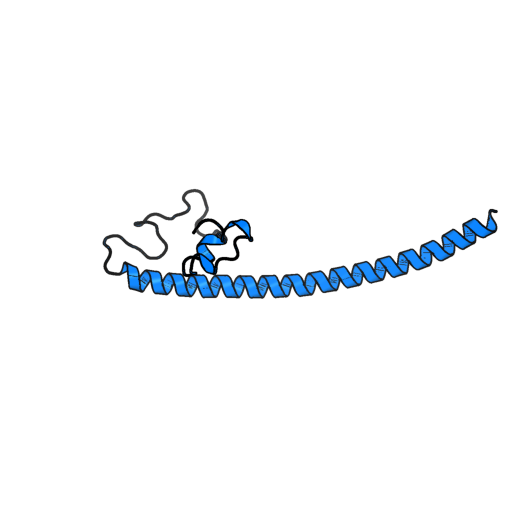1.408 7.270 11.157 1.00 91.81 84 THR A O 1
ATOM 714 N N . TYR A 1 85 ? -0.889 7.951 9.088 1.00 88.88 85 TYR A N 1
ATOM 715 C CA . TYR A 1 85 ? -1.266 6.683 8.468 1.00 88.88 85 TYR A CA 1
ATOM 716 C C . TYR A 1 85 ? -0.253 5.582 8.808 1.00 88.88 85 TYR A C 1
ATOM 718 O O . TYR A 1 85 ? 0.916 5.642 8.415 1.00 88.88 85 TYR A O 1
ATOM 726 N N . VAL A 1 86 ? -0.722 4.540 9.494 1.00 90.56 86 VAL A N 1
ATOM 727 C CA . VAL A 1 86 ? 0.047 3.317 9.730 1.00 90.56 86 VAL A CA 1
ATOM 728 C C . VAL A 1 86 ? -0.433 2.241 8.770 1.00 90.56 86 VAL A C 1
ATOM 730 O O . VAL A 1 86 ? -1.604 1.862 8.763 1.00 90.56 86 VAL A O 1
ATOM 733 N N . ARG A 1 87 ? 0.488 1.725 7.955 1.00 89.62 87 ARG A N 1
ATOM 734 C CA . ARG A 1 87 ? 0.183 0.635 7.030 1.00 89.62 87 ARG A CA 1
ATOM 735 C C . ARG A 1 87 ? -0.211 -0.626 7.818 1.00 89.62 87 ARG A C 1
ATOM 737 O O . ARG A 1 87 ? 0.551 -1.015 8.706 1.00 89.62 87 ARG A O 1
ATOM 744 N N . PRO A 1 88 ? -1.331 -1.294 7.482 1.00 90.12 88 PRO A N 1
ATOM 745 C CA . PRO A 1 88 ? -1.702 -2.550 8.127 1.00 90.12 88 PRO A CA 1
ATOM 746 C C . PRO A 1 88 ? -0.647 -3.627 7.861 1.00 90.12 88 PRO A C 1
ATOM 748 O O . PRO A 1 88 ? 0.034 -3.617 6.825 1.00 90.12 88 PRO A O 1
ATOM 751 N N . ARG A 1 89 ? -0.499 -4.574 8.791 1.00 87.25 89 ARG A N 1
ATOM 752 C CA . ARG A 1 89 ? 0.415 -5.703 8.588 1.00 87.25 89 ARG A CA 1
ATOM 753 C C . ARG A 1 89 ? -0.219 -6.677 7.596 1.00 87.25 89 ARG A C 1
ATOM 755 O O . ARG A 1 89 ? -1.442 -6.793 7.564 1.00 87.25 89 ARG A O 1
ATOM 762 N N . PRO A 1 90 ? 0.579 -7.455 6.843 1.00 80.38 90 PRO A N 1
ATOM 763 C CA . PRO A 1 90 ? 0.033 -8.458 5.932 1.00 80.38 90 PRO A CA 1
ATOM 764 C C . PRO A 1 90 ? -0.964 -9.407 6.610 1.00 80.38 90 PRO A C 1
ATOM 766 O O . PRO A 1 90 ? -2.007 -9.685 6.039 1.00 80.38 90 PRO A O 1
ATOM 769 N N . ALA A 1 91 ? -0.692 -9.832 7.849 1.00 81.25 91 ALA A N 1
ATOM 770 C CA . ALA A 1 91 ? -1.593 -10.696 8.613 1.00 81.25 91 ALA A CA 1
ATOM 771 C C . ALA A 1 91 ? -2.970 -10.060 8.884 1.00 81.25 91 ALA A C 1
ATOM 773 O O . ALA A 1 91 ? -3.974 -10.764 8.847 1.00 81.25 91 ALA A O 1
ATOM 774 N N . ASP A 1 92 ? -3.029 -8.740 9.094 1.00 82.88 92 ASP A N 1
ATOM 775 C CA . ASP A 1 92 ? -4.286 -8.021 9.342 1.00 82.88 92 ASP A CA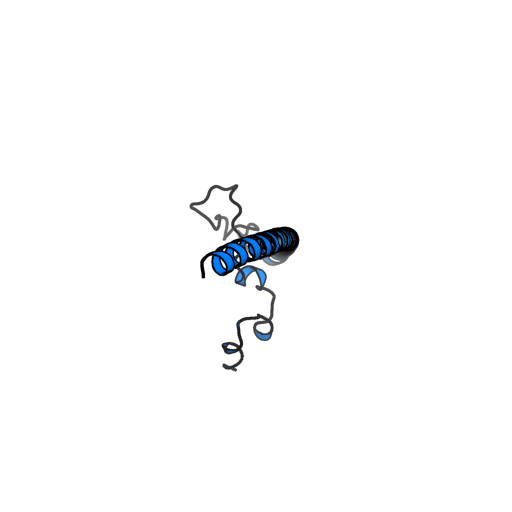 1
ATOM 776 C C . ASP A 1 92 ? -5.156 -7.997 8.066 1.00 82.88 92 ASP A C 1
ATOM 778 O O . ASP A 1 92 ? -6.380 -8.079 8.135 1.00 82.88 92 ASP A O 1
ATOM 782 N N . CYS A 1 93 ? -4.525 -7.975 6.884 1.00 84.12 93 CYS A N 1
ATOM 783 C CA . CYS A 1 93 ? -5.206 -8.048 5.587 1.00 84.12 93 CYS A CA 1
ATOM 784 C C . CYS A 1 93 ? -5.728 -9.454 5.229 1.00 84.12 93 CYS A C 1
ATOM 786 O O . CYS A 1 93 ? -6.520 -9.586 4.299 1.00 84.12 93 CYS A O 1
ATOM 788 N N . PHE A 1 94 ? -5.295 -10.500 5.940 1.00 80.12 94 PHE A N 1
ATOM 789 C CA . PHE A 1 94 ? -5.714 -11.890 5.7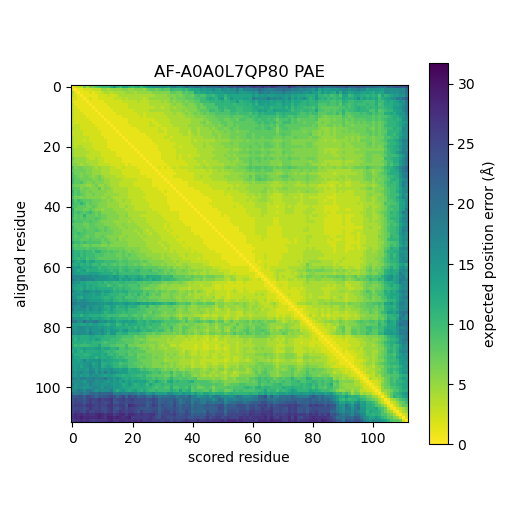09 1.00 80.12 94 PHE A CA 1
ATOM 790 C C . PHE A 1 94 ? -6.589 -12.447 6.841 1.00 80.12 94 PHE A C 1
ATOM 792 O O . PHE A 1 94 ? -6.806 -13.653 6.901 1.00 80.12 94 PHE A O 1
ATOM 799 N N . ALA A 1 95 ? -7.124 -11.594 7.722 1.00 78.81 95 ALA A N 1
ATOM 800 C CA . ALA A 1 95 ? -7.872 -12.021 8.909 1.00 78.81 95 ALA A CA 1
ATOM 801 C C . ALA A 1 95 ? -9.094 -12.917 8.606 1.00 78.81 95 ALA A C 1
ATOM 803 O O . ALA A 1 95 ? -9.445 -13.767 9.417 1.00 78.81 95 ALA A O 1
ATOM 804 N N . PHE A 1 96 ? -9.720 -12.754 7.435 1.00 82.19 96 PHE A N 1
ATOM 805 C CA . PHE A 1 96 ? -10.881 -13.549 7.008 1.00 82.19 96 PHE A CA 1
ATOM 806 C C . PHE A 1 96 ? -10.528 -14.754 6.126 1.00 82.19 96 PHE A C 1
ATOM 808 O O . PHE A 1 96 ? -11.419 -15.464 5.664 1.00 82.19 96 PHE A O 1
ATOM 815 N N . MET A 1 97 ? -9.245 -14.970 5.843 1.00 82.31 97 MET A N 1
ATOM 816 C CA . MET A 1 97 ? -8.793 -16.066 4.996 1.00 82.31 97 MET A CA 1
ATOM 817 C C . MET A 1 97 ? -8.681 -17.353 5.817 1.00 82.31 97 MET A C 1
ATOM 819 O O . MET A 1 97 ? -8.215 -17.336 6.958 1.00 82.31 97 MET A O 1
ATOM 823 N N . SER A 1 98 ? -9.080 -18.486 5.233 1.00 81.12 98 SER A N 1
ATOM 824 C CA . SER A 1 98 ? -8.787 -19.791 5.830 1.00 81.12 98 SER A CA 1
ATOM 825 C C . SER A 1 98 ? -7.275 -19.978 5.925 1.00 81.12 98 SER A C 1
ATOM 827 O O . SER A 1 98 ? -6.546 -19.611 5.005 1.00 81.12 98 SER A O 1
ATOM 829 N N . TYR A 1 99 ? -6.797 -20.608 7.000 1.00 71.75 99 TYR A N 1
ATOM 830 C CA . TYR A 1 99 ? -5.371 -20.890 7.195 1.00 71.75 99 TYR A CA 1
ATOM 831 C C . TYR A 1 99 ? -4.738 -21.625 6.002 1.00 71.75 99 TYR A C 1
ATOM 833 O O . TYR A 1 99 ? -3.587 -21.372 5.655 1.00 71.75 99 TYR A O 1
ATOM 841 N N . THR A 1 100 ? -5.506 -22.500 5.347 1.00 77.31 100 THR A N 1
ATOM 842 C CA . THR A 1 100 ? -5.080 -23.265 4.165 1.00 77.31 100 THR A CA 1
ATOM 843 C C . THR A 1 100 ? -4.807 -22.406 2.940 1.00 77.31 100 THR A C 1
ATOM 845 O O . THR A 1 100 ? -4.056 -22.829 2.066 1.00 77.31 100 THR A O 1
ATOM 848 N N . ASP A 1 101 ? -5.410 -21.223 2.873 1.00 78.31 101 ASP A N 1
ATOM 849 C CA . ASP A 1 101 ? -5.394 -20.370 1.688 1.00 78.31 101 ASP A CA 1
ATOM 850 C C . ASP A 1 101 ? -4.378 -19.229 1.833 1.00 78.31 101 ASP A C 1
ATOM 852 O O . ASP A 1 101 ? -4.087 -18.525 0.864 1.00 78.31 101 ASP A O 1
ATOM 856 N N . ILE A 1 102 ? -3.808 -19.054 3.035 1.00 71.75 102 ILE A N 1
ATOM 857 C CA . ILE A 1 102 ? -2.769 -18.057 3.279 1.00 71.75 102 ILE A CA 1
ATOM 858 C C . ILE A 1 102 ? -1.508 -18.501 2.530 1.00 71.75 102 ILE A C 1
ATOM 860 O O . ILE A 1 102 ? -0.992 -19.587 2.799 1.00 71.75 102 ILE A O 1
ATOM 864 N N . PRO A 1 103 ? -0.937 -17.663 1.649 1.00 68.50 103 PRO A N 1
ATOM 865 C CA . PRO A 1 103 ? 0.291 -17.972 0.925 1.00 68.50 103 PRO A CA 1
ATOM 866 C C . PRO A 1 103 ? 1.529 -17.814 1.830 1.00 68.50 103 PRO A C 1
ATOM 868 O O . PRO A 1 103 ? 2.485 -17.112 1.498 1.00 68.50 103 PRO A O 1
ATOM 871 N N . LEU A 1 104 ? 1.519 -18.441 3.008 1.00 64.25 104 LEU A N 1
ATOM 872 C CA . LEU A 1 104 ? 2.735 -18.724 3.760 1.00 64.25 104 LEU A CA 1
ATOM 873 C C . LEU A 1 104 ? 3.440 -19.837 2.982 1.00 64.25 104 LEU A C 1
ATOM 875 O O . LEU A 1 104 ? 2.803 -20.814 2.610 1.00 64.25 104 LEU A O 1
ATOM 879 N N . GLY A 1 105 ? 4.720 -19.660 2.650 1.00 59.72 105 GLY A N 1
ATOM 880 C CA . GLY A 1 105 ? 5.461 -20.579 1.780 1.00 59.72 105 GLY A CA 1
ATOM 881 C C . GLY A 1 105 ? 5.335 -22.070 2.157 1.00 59.72 105 GLY A C 1
ATOM 882 O O . GLY A 1 105 ? 4.881 -22.405 3.252 1.00 59.72 105 GLY A O 1
ATOM 883 N N . PRO A 1 106 ? 5.784 -22.984 1.276 1.00 57.41 106 PRO A N 1
ATOM 884 C CA . PRO A 1 106 ? 5.409 -24.405 1.262 1.00 57.41 106 PRO A CA 1
ATOM 885 C C . PRO A 1 106 ? 5.510 -25.152 2.604 1.00 57.41 106 PRO A C 1
ATOM 887 O O . PRO A 1 106 ? 4.795 -26.122 2.802 1.00 57.41 106 PRO A O 1
ATOM 890 N N . THR A 1 107 ? 6.322 -24.685 3.551 1.00 54.84 107 THR A N 1
ATOM 891 C CA . THR A 1 107 ? 6.540 -25.283 4.875 1.00 54.84 107 THR A CA 1
ATOM 892 C C . THR A 1 107 ? 5.344 -25.246 5.837 1.00 54.84 107 THR A C 1
ATOM 894 O O . THR A 1 107 ? 5.397 -25.917 6.866 1.00 54.84 107 THR A O 1
ATOM 897 N N . ALA A 1 108 ? 4.290 -24.465 5.568 1.00 54.50 108 ALA A N 1
ATOM 898 C CA . ALA A 1 108 ? 3.125 -24.370 6.461 1.00 54.50 108 ALA A CA 1
ATOM 899 C C . ALA A 1 108 ? 2.119 -25.528 6.292 1.00 54.50 108 ALA A C 1
ATOM 901 O O . ALA A 1 108 ? 1.408 -25.872 7.232 1.00 54.50 108 ALA A O 1
ATOM 902 N N . HIS A 1 109 ? 2.092 -26.189 5.131 1.00 54.22 109 HIS A N 1
ATOM 903 C CA . HIS A 1 109 ? 1.112 -27.237 4.810 1.00 54.22 109 HIS A CA 1
ATOM 904 C C . HIS A 1 109 ? 1.490 -28.638 5.333 1.00 54.22 109 HIS A C 1
ATOM 906 O O . HIS A 1 109 ? 1.022 -29.631 4.788 1.00 54.22 109 HIS A O 1
ATOM 912 N N . HIS A 1 110 ? 2.417 -28.760 6.290 1.00 46.50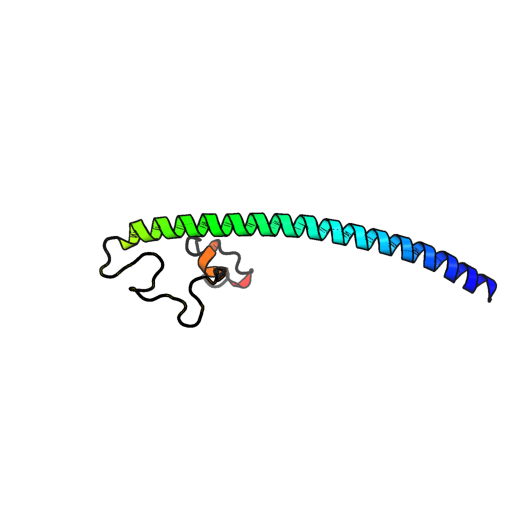 110 HIS A N 1
ATOM 913 C CA . HIS A 1 110 ? 3.051 -30.047 6.644 1.00 46.50 110 HIS A CA 1
ATOM 914 C C . HIS A 1 110 ? 2.779 -30.507 8.085 1.00 46.50 110 HIS A C 1
ATOM 916 O O . HIS A 1 110 ? 3.369 -31.490 8.526 1.00 46.50 110 HIS A O 1
ATOM 922 N N . TRP A 1 111 ? 1.918 -29.804 8.827 1.00 38.12 111 TRP A N 1
ATOM 923 C CA . TRP A 1 111 ? 1.688 -30.050 10.258 1.00 38.12 111 TRP A CA 1
ATOM 924 C C . TRP A 1 111 ? 0.227 -30.357 10.629 1.00 38.12 111 TRP A C 1
ATOM 926 O O . TRP A 1 111 ? -0.159 -30.152 11.777 1.00 38.12 111 TRP A O 1
ATOM 936 N N . TYR A 1 112 ? -0.554 -30.885 9.681 1.00 41.97 112 TYR A N 1
ATOM 937 C CA . TYR A 1 112 ? -1.826 -31.578 9.916 1.00 41.97 112 TYR A CA 1
ATOM 938 C C . TYR A 1 112 ? -1.938 -32.789 8.992 1.00 41.97 112 TYR A C 1
ATOM 940 O O . TYR A 1 112 ? -1.515 -32.657 7.820 1.00 41.97 112 TYR A O 1
#

Radius of gyration: 26.57 Å; Cα contacts (8 Å, |Δi|>4): 24; chains: 1; bounding box: 72×44×60 Å

Mean predicted aligned error: 7.62 Å

pLDDT: mean 88.33, std 12.5, range [38.12, 98.19]

Foldseek 3Di:
DVVVVVVVVVVVVVVVVVVVVVVVVVVVVVVVVVVVVVVVVVVVQVVLVVVVQVVCCVVCVPPPQDDGCDDSVHHPDPPDDPPDDDDDDPCVSCVVPDPVPPPPDPVSVPDD

InterPro domains:
  IPR009346 GRIM-19 [PF06212] (2-96)

Nearest PDB structures (foldseek):
  8b9z-assembly1_Z  TM=6.708E-01  e=1.536E-05  Drosophila melanogaster
  8esw-assembly1_AO  TM=6.790E-01  e=8.291E-05  Drosophila melanogaster
  7vz8-assembly1_W  TM=6.524E-01  e=2.984E-03  Sus scrofa
  8uev-assembly1_1Z  TM=6.394E-01  e=1.728E-02  Sus scrofa